Protein 1UJ8 (pdb70)

GO terms:
  GO:0005506 iron ion binding (F, IDA)
  GO:0008198 ferrous iron binding (F, IDA)
  GO:0004857 enzyme inhibitor activity (F, IDA)
  GO:0005829 cytosol (C, IDA)
  GO:0016226 iron-sulfur cluster assembly (P, IGI)
  GO:0005515 protein binding (F, IPI)

Structure (mmCIF, N/CA/C/O backbone):
data_1UJ8
#
_entry.id   1UJ8
#
_cell.length_a   76.63
_cell.length_b   27.25
_cell.length_c   39.68
_cell.angle_alpha   90.00
_cell.angle_beta   111.0
_cell.angle_gamma   90.00
#
_symmetry.space_group_name_H-M   'C 1 2 1'
#
loop_
_entity.id
_entity.type
_entity.pdbx_description
1 polymer 'Hypothetical protein yfhJ'
2 water water
#
loop_
_atom_site.group_PDB
_atom_site.id
_atom_site.type_symbol
_atom_site.label_atom_id
_atom_site.label_alt_id
_atom_site.label_comp_id
_atom_site.label_asym_id
_atom_site.label_entity_id
_atom_site.label_seq_id
_atom_site.pdbx_PDB_ins_code
_atom_site.Cartn_x
_atom_site.Cartn_y
_atom_site.Cartn_z
_atom_site.occupancy
_atom_site.B_iso_or_equiv
_atom_site.auth_seq_id
_atom_site.auth_comp_id
_atom_site.auth_asym_id
_atom_site.auth_atom_id
_atom_site.pdbx_PDB_model_num
ATOM 1 N N . SER A 1 4 ? 24.306 22.885 -14.420 1.00 29.26 4 SER A N 1
ATOM 2 C CA . SER A 1 4 ? 25.029 21.606 -14.675 1.00 28.66 4 SER A CA 1
ATOM 3 C C . SER A 1 4 ? 24.356 20.846 -15.809 1.00 27.14 4 SER A C 1
ATOM 4 O O . SER A 1 4 ? 23.280 20.274 -15.637 1.00 26.54 4 SER A O 1
ATOM 7 N N . HIS A 1 5 ? 24.998 20.839 -16.970 1.00 26.11 5 HIS A N 1
ATOM 8 C CA . HIS A 1 5 ? 24.447 20.159 -18.133 1.00 23.87 5 HIS A CA 1
ATOM 9 C C . HIS A 1 5 ? 25.348 19.006 -18.550 1.00 24.31 5 HIS A C 1
ATOM 10 O O . HIS A 1 5 ? 26.444 18.843 -18.017 1.00 21.42 5 HIS A O 1
ATOM 17 N N . HIS A 1 6 ? 24.886 18.199 -19.499 1.00 22.03 6 HIS A N 1
ATOM 18 C CA . HIS A 1 6 ? 25.668 17.055 -19.941 1.00 22.97 6 HIS A CA 1
ATOM 19 C C . HIS A 1 6 ? 26.918 17.421 -20.717 1.00 26.94 6 HIS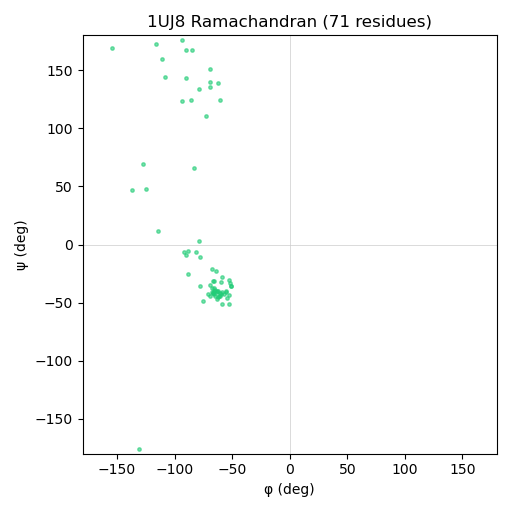 A C 1
ATOM 20 O O . HIS A 1 6 ? 26.919 18.341 -21.536 1.00 25.27 6 HIS A O 1
ATOM 27 N N . HIS A 1 7 ? 27.986 16.685 -20.443 1.00 28.86 7 HIS A N 1
ATOM 28 C CA . HIS A 1 7 ? 29.251 16.884 -21.121 1.00 32.23 7 HIS A CA 1
ATOM 29 C C . HIS A 1 7 ? 29.272 15.914 -22.292 1.00 33.35 7 HIS A C 1
ATOM 30 O O . HIS A 1 7 ? 28.347 15.117 -22.457 1.00 33.65 7 HIS A O 1
ATOM 37 N N . HIS A 1 8 ? 30.319 15.979 -23.104 1.00 34.26 8 HIS A N 1
ATOM 38 C CA . HIS A 1 8 ? 30.421 15.108 -24.265 1.00 35.07 8 HIS A CA 1
ATOM 39 C C . HIS A 1 8 ? 31.708 14.302 -24.276 1.00 36.18 8 HIS A C 1
ATOM 40 O O . HIS A 1 8 ? 32.402 14.237 -25.293 1.00 37.04 8 HIS A O 1
ATOM 47 N N . HIS A 1 9 ? 32.027 13.688 -23.141 1.00 35.71 9 HIS A N 1
ATOM 48 C CA . HIS A 1 9 ? 33.230 12.874 -23.039 1.00 36.76 9 HIS A CA 1
ATOM 49 C C . HIS A 1 9 ? 33.033 11.622 -23.878 1.00 36.79 9 HIS A C 1
ATOM 50 O O . HIS A 1 9 ? 31.904 11.161 -24.059 1.00 37.44 9 HIS A O 1
ATOM 57 N N . HIS A 1 10 ? 34.127 11.076 -24.397 1.00 37.37 10 HIS A N 1
ATOM 58 C CA . HIS A 1 10 ? 34.052 9.860 -25.194 1.00 37.48 10 HIS A CA 1
ATOM 59 C C . HIS A 1 10 ? 34.163 8.662 -24.263 1.00 35.74 10 HIS A C 1
ATOM 60 O O . HIS A 1 10 ? 33.676 7.573 -24.570 1.00 34.12 10 HIS A O 1
ATOM 67 N N . GLY A 1 11 ? 34.804 8.878 -23.118 1.00 32.64 11 GLY A N 1
ATOM 68 C CA . GLY A 1 11 ? 34.969 7.814 -22.146 1.00 29.21 11 GLY A CA 1
ATOM 69 C C . GLY A 1 11 ? 33.828 7.771 -21.148 1.00 26.28 11 GLY A C 1
ATOM 70 O O . GLY A 1 11 ? 33.023 8.697 -21.073 1.00 27.73 11 GLY A O 1
ATOM 71 N N . SER A 1 12 ? 33.757 6.689 -20.380 1.00 24.92 12 SER A N 1
ATOM 72 C CA . SER A 1 12 ? 32.706 6.523 -19.382 1.00 24.95 12 SER A CA 1
ATOM 73 C C . SER A 1 12 ? 33.134 7.092 -18.034 1.00 24.97 12 SER A C 1
ATOM 74 O O . SER A 1 12 ? 32.325 7.199 -17.111 1.00 24.15 12 SER A O 1
ATOM 77 N N . GLY A 1 13 ? 34.410 7.454 -17.931 1.00 24.81 13 GLY A N 1
ATOM 78 C CA . GLY A 1 13 ? 34.932 7.998 -16.690 1.00 23.63 13 GLY A CA 1
ATOM 79 C C . GLY A 1 13 ? 34.410 9.380 -16.359 1.00 22.36 13 GLY A C 1
ATOM 80 O O . GLY A 1 13 ? 34.356 10.259 -17.216 1.00 24.99 13 GLY A O 1
ATOM 81 N N . LEU A 1 14 ? 34.030 9.573 -15.102 1.00 19.75 14 LEU A N 1
ATOM 82 C CA . LEU A 1 14 ? 33.510 10.855 -14.650 1.00 19.55 14 LEU A CA 1
ATOM 83 C C . LEU A 1 14 ? 34.489 11.604 -13.754 1.00 18.18 14 LEU A C 1
ATOM 84 O O . LEU A 1 14 ? 35.213 10.996 -12.970 1.00 19.28 14 LEU A O 1
ATOM 89 N N . LYS A 1 15 ? 34.501 12.928 -13.883 1.00 15.00 15 LYS A N 1
ATOM 90 C CA . LYS A 1 15 ? 35.359 13.786 -13.076 1.00 15.08 15 LYS A CA 1
ATOM 91 C C . LYS A 1 15 ? 34.465 14.585 -12.130 1.00 14.35 15 LYS A C 1
ATOM 92 O O . LYS A 1 15 ? 33.267 14.726 -12.375 1.00 13.85 15 LYS A O 1
ATOM 98 N N . TRP A 1 16 ? 35.043 15.110 -11.052 1.00 13.18 16 TRP A N 1
ATOM 99 C CA . TRP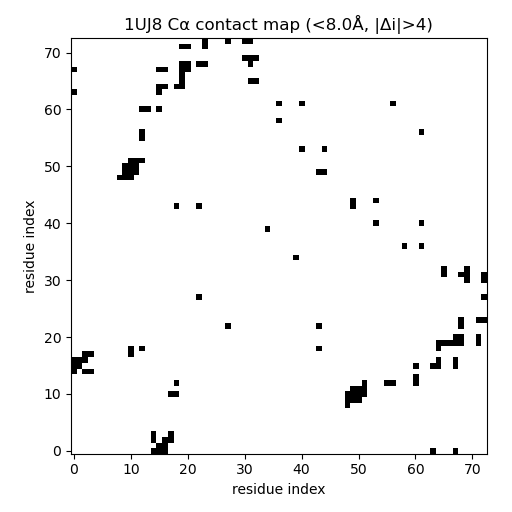 A 1 16 ? 34.270 15.880 -10.082 1.00 11.41 16 TRP A CA 1
ATOM 100 C C . TRP A 1 16 ? 33.462 17.006 -10.717 1.00 13.47 16 TRP A C 1
ATOM 101 O O . TRP A 1 16 ? 32.398 17.377 -10.218 1.00 14.76 16 TRP A O 1
ATOM 112 N N . THR A 1 17 ? 33.973 17.555 -11.813 1.00 14.49 17 THR A N 1
ATOM 113 C CA . THR A 1 17 ? 33.299 18.652 -12.491 1.00 16.58 17 THR A CA 1
ATOM 114 C C . THR A 1 17 ? 32.106 18.246 -13.357 1.00 15.67 17 THR A C 1
ATOM 115 O O . THR A 1 17 ? 31.359 19.110 -13.817 1.00 17.10 17 THR A O 1
ATOM 119 N N . ASP A 1 18 ? 31.929 16.945 -13.581 1.00 15.36 18 ASP A N 1
ATOM 120 C CA . ASP A 1 18 ? 30.803 16.450 -14.376 1.00 14.78 18 ASP A CA 1
ATOM 121 C C . ASP A 1 18 ? 29.585 16.347 -13.457 1.00 13.22 18 ASP A C 1
ATOM 122 O O . ASP A 1 18 ? 29.077 15.258 -13.186 1.00 11.87 18 ASP A O 1
ATOM 127 N N . SER A 1 19 ? 29.119 17.498 -12.988 1.00 12.25 19 SER A N 1
ATOM 128 C CA . SER A 1 19 ? 27.989 17.580 -12.066 1.00 13.66 19 SER A CA 1
ATOM 129 C C . SER A 1 19 ? 26.721 16.860 -12.508 1.00 16.45 19 SER A C 1
ATOM 130 O O . SER A 1 19 ? 26.145 16.085 -11.746 1.00 13.98 19 SER A O 1
ATOM 133 N N . ARG A 1 20 ? 26.277 17.124 -13.732 1.00 14.28 20 ARG A N 1
ATOM 134 C CA . ARG A 1 20 ? 25.066 16.496 -14.237 1.00 13.23 20 ARG A CA 1
ATOM 135 C C . ARG A 1 20 ? 25.165 14.975 -14.250 1.00 11.52 20 ARG A C 1
ATOM 136 O O . ARG A 1 20 ? 24.281 14.291 -13.740 1.00 12.14 20 ARG A O 1
ATOM 144 N N . GLU A 1 21 ? 26.243 14.456 -14.831 1.00 11.10 21 GLU A N 1
ATOM 145 C CA . GLU A 1 21 ? 26.452 13.014 -14.923 1.00 12.87 21 GLU A CA 1
ATOM 146 C C . GLU A 1 21 ? 26.517 12.323 -13.561 1.00 12.00 21 GLU A C 1
ATOM 147 O O . GLU A 1 21 ? 25.951 11.244 -13.375 1.00 12.03 21 GLU A O 1
ATOM 153 N N . ILE A 1 22 ? 27.215 12.931 -12.609 1.00 10.89 22 ILE A N 1
ATOM 154 C CA . ILE A 1 22 ? 27.327 12.316 -11.290 1.00 8.80 22 ILE A CA 1
ATOM 155 C C . ILE A 1 22 ? 25.983 12.344 -10.579 1.00 9.17 22 ILE A C 1
ATOM 156 O O . ILE A 1 22 ? 25.568 11.348 -9.989 1.00 11.86 22 ILE A O 1
ATOM 161 N N . GLY A 1 23 ? 25.303 13.483 -10.651 1.00 10.10 23 GLY A N 1
ATOM 162 C CA . GLY A 1 23 ? 23.998 13.617 -10.023 1.00 12.29 23 GLY A CA 1
ATOM 163 C C . GLY A 1 23 ? 23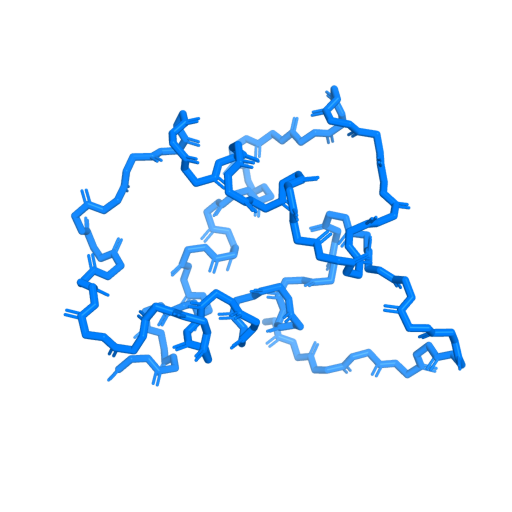.008 12.618 -10.592 1.00 13.50 23 GLY A C 1
ATOM 164 O O . GLY A 1 23 ? 22.230 12.015 -9.849 1.00 11.90 23 GLY A O 1
ATOM 165 N N . GLU A 1 24 ? 23.031 12.440 -11.912 1.00 15.16 24 GLU A N 1
ATOM 166 C CA . GLU A 1 24 ? 22.131 11.490 -12.566 1.00 15.68 24 GLU A CA 1
ATOM 167 C C . GLU A 1 24 ? 22.449 10.069 -12.114 1.00 14.99 24 GLU A C 1
ATOM 168 O O . GLU A 1 24 ? 21.545 9.259 -11.903 1.00 15.75 24 GLU A O 1
ATOM 174 N N . ALA A 1 25 ? 23.740 9.778 -11.975 1.00 13.35 25 ALA A N 1
ATOM 175 C CA . ALA A 1 25 ? 24.208 8.465 -11.550 1.00 13.60 25 ALA A CA 1
ATOM 176 C C . ALA A 1 25 ? 23.713 8.145 -10.149 1.00 13.12 25 ALA A C 1
ATOM 177 O O . ALA A 1 25 ? 23.256 7.036 -9.883 1.00 13.21 25 ALA A O 1
ATOM 179 N N . LEU A 1 26 ? 23.819 9.118 -9.249 1.00 12.17 26 LEU A N 1
ATOM 180 C CA . LEU A 1 26 ? 23.371 8.924 -7.875 1.00 10.63 26 LEU A CA 1
ATOM 181 C C . LEU A 1 26 ? 21.863 8.682 -7.840 1.00 10.86 26 LEU A C 1
ATOM 182 O O . LEU A 1 26 ? 21.378 7.821 -7.108 1.00 12.67 26 LEU A O 1
ATOM 187 N N . TYR A 1 27 ? 21.126 9.434 -8.649 1.00 9.22 27 TYR A N 1
ATOM 188 C CA . TYR A 1 27 ? 19.677 9.294 -8.704 1.00 10.10 27 TYR A CA 1
ATOM 189 C C . TYR A 1 27 ? 19.282 7.937 -9.265 1.00 13.74 27 TYR A C 1
ATOM 190 O O . TYR A 1 27 ? 18.345 7.300 -8.786 1.00 14.93 27 TYR A O 1
ATOM 199 N N . ASP A 1 28 ? 20.005 7.496 -10.284 1.00 15.25 28 ASP A N 1
ATOM 200 C CA . ASP A 1 28 ? 19.716 6.215 -10.908 1.00 15.08 28 ASP A CA 1
ATOM 201 C C . ASP A 1 28 ? 20.024 5.062 -9.950 1.00 16.21 28 ASP A C 1
ATOM 202 O O . ASP A 1 28 ? 19.291 4.075 -9.897 1.00 18.25 28 ASP A O 1
ATOM 207 N N . ALA A 1 29 ? 21.094 5.203 -9.173 1.00 13.40 29 ALA A N 1
ATOM 208 C CA . ALA A 1 29 ? 21.505 4.170 -8.228 1.00 12.92 29 ALA A CA 1
ATOM 209 C C . ALA A 1 29 ? 20.682 4.120 -6.939 1.00 14.03 29 ALA A C 1
ATOM 210 O O . ALA A 1 29 ? 20.436 3.045 -6.389 1.00 14.04 29 ALA A O 1
ATOM 212 N N . TYR A 1 30 ? 20.267 5.287 -6.460 1.00 10.76 30 TYR A N 1
ATOM 213 C CA . TYR A 1 30 ? 19.518 5.403 -5.206 1.00 9.80 30 TYR A CA 1
ATOM 214 C C . TYR A 1 30 ? 18.248 6.196 -5.486 1.00 11.07 30 TYR A C 1
ATOM 215 O O . TYR A 1 30 ? 18.084 7.313 -5.000 1.00 9.02 30 TYR A O 1
ATOM 224 N N . PRO A 1 31 ? 17.314 5.602 -6.245 1.00 12.88 31 PRO A N 1
ATOM 225 C CA . PRO A 1 31 ? 16.034 6.185 -6.658 1.00 13.77 31 PRO A CA 1
ATOM 226 C C . PRO A 1 31 ? 15.072 6.803 -5.650 1.00 10.95 31 PRO A C 1
ATOM 227 O O . PRO A 1 31 ? 14.380 7.768 -5.983 1.00 11.26 31 PRO A O 1
ATOM 231 N N . ASP A 1 32 ? 15.017 6.280 -4.430 1.00 9.16 32 ASP A N 1
ATOM 232 C CA . ASP A 1 32 ? 14.081 6.828 -3.458 1.00 10.69 32 ASP A CA 1
ATOM 233 C C . ASP A 1 32 ? 14.687 7.508 -2.240 1.00 9.47 32 ASP A C 1
ATOM 234 O O . ASP A 1 32 ? 13.982 7.830 -1.282 1.00 12.19 32 ASP A O 1
ATOM 239 N N . LEU A 1 33 ? 15.990 7.740 -2.291 1.00 9.51 33 LEU A N 1
ATOM 240 C CA . LEU A 1 33 ? 16.690 8.420 -1.208 1.00 9.40 33 LEU A CA 1
ATOM 241 C C . LEU A 1 33 ? 16.550 9.921 -1.465 1.00 10.71 33 LEU A C 1
ATOM 242 O O . LEU A 1 33 ? 16.921 10.395 -2.533 1.00 12.44 33 LEU A O 1
ATOM 247 N N . ASP A 1 34 ? 16.023 10.664 -0.493 1.00 9.07 34 ASP A N 1
ATOM 248 C CA . ASP A 1 34 ? 15.840 12.109 -0.654 1.00 11.90 34 ASP A CA 1
ATOM 249 C C . ASP A 1 34 ? 17.186 12.832 -0.584 1.00 10.25 34 ASP A C 1
ATOM 250 O O . ASP A 1 34 ? 17.805 12.902 0.473 1.00 12.06 34 ASP A O 1
ATOM 255 N N . PRO A 1 35 ? 17.648 13.380 -1.717 1.00 10.69 35 PRO A N 1
ATOM 256 C CA . PRO A 1 35 ? 18.924 14.097 -1.805 1.00 11.50 35 PRO A CA 1
ATOM 257 C C . PRO A 1 35 ? 19.082 15.178 -0.754 1.00 7.85 35 PRO A C 1
ATOM 258 O O . PRO A 1 35 ? 20.185 15.403 -0.259 1.00 11.47 35 PRO A O 1
ATOM 262 N N . LYS A 1 36 ? 17.984 15.851 -0.419 1.00 10.12 36 LYS A N 1
ATOM 263 C CA . LYS A 1 36 ? 18.039 16.931 0.567 1.00 10.51 36 LYS A CA 1
ATOM 264 C C . LYS A 1 36 ? 18.562 16.491 1.926 1.00 10.79 36 LYS A C 1
ATOM 265 O O . LYS A 1 36 ? 19.129 17.295 2.662 1.00 11.05 36 LYS A O 1
ATOM 271 N N . THR A 1 37 ? 18.365 15.223 2.266 1.00 10.99 37 THR A N 1
ATOM 272 C CA . THR A 1 37 ? 18.807 14.707 3.557 1.00 7.86 37 THR A CA 1
ATOM 273 C C . THR A 1 37 ? 20.234 14.184 3.549 1.00 8.93 37 THR A C 1
ATOM 274 O O . THR A 1 37 ? 20.765 13.812 4.598 1.00 12.92 37 THR A O 1
ATOM 278 N N . VAL A 1 38 ? 20.859 14.152 2.378 1.00 7.30 38 VAL A N 1
ATOM 279 C CA . VAL A 1 38 ? 22.217 13.617 2.270 1.00 10.17 38 VAL A CA 1
ATOM 280 C C . VAL A 1 38 ? 23.332 14.553 2.720 1.00 11.11 38 VAL A C 1
ATOM 281 O O . VAL A 1 38 ? 23.357 15.730 2.364 1.00 14.52 38 VAL A O 1
ATOM 285 N N . ARG A 1 39 ? 24.255 14.016 3.515 1.00 9.71 39 ARG A N 1
ATOM 286 C CA . ARG A 1 39 ? 25.397 14.786 4.001 1.00 11.01 39 ARG A CA 1
ATOM 287 C C . ARG A 1 39 ? 26.559 14.650 3.026 1.00 9.96 39 ARG A C 1
ATOM 288 O O . ARG A 1 39 ? 26.771 13.583 2.448 1.00 12.12 39 ARG A O 1
ATOM 296 N N . PHE A 1 40 ? 27.316 15.731 2.851 1.00 9.51 40 PHE A N 1
ATOM 297 C CA . PHE A 1 40 ? 28.466 15.731 1.955 1.00 9.65 40 PHE A CA 1
ATOM 298 C C . PHE A 1 40 ? 29.454 14.617 2.294 1.00 10.87 40 PHE A C 1
ATOM 299 O O . PHE A 1 40 ? 30.020 13.990 1.398 1.00 10.16 40 PHE A O 1
ATOM 307 N N . THR A 1 41 ? 29.670 14.376 3.584 1.00 10.37 41 THR A N 1
ATOM 308 C CA . THR A 1 41 ? 30.618 13.342 3.984 1.00 11.11 41 THR A CA 1
ATOM 309 C C . THR A 1 41 ? 30.255 11.989 3.395 1.00 10.11 41 THR A C 1
ATOM 310 O O . THR A 1 41 ? 31.131 11.269 2.917 1.00 10.53 41 THR A O 1
ATOM 314 N N . ASP A 1 42 ? 28.966 11.655 3.416 1.00 8.66 42 ASP A N 1
ATOM 315 C CA . ASP A 1 42 ? 28.498 10.389 2.864 1.00 10.20 42 ASP A CA 1
ATOM 316 C C . ASP A 1 42 ? 28.472 10.421 1.340 1.00 10.92 42 ASP A C 1
ATOM 317 O O . ASP A 1 42 ? 28.981 9.513 0.683 1.00 12.12 42 ASP A O 1
ATOM 322 N N . MET A 1 43 ? 27.884 11.469 0.773 1.00 9.41 43 MET A N 1
ATOM 323 C CA . MET A 1 43 ? 27.803 11.569 -0.676 1.00 8.37 43 MET A CA 1
ATOM 324 C C . MET A 1 43 ? 29.181 11.466 -1.320 1.00 8.97 43 MET A C 1
ATOM 325 O O . MET A 1 43 ? 29.342 10.818 -2.348 1.00 7.82 43 MET A O 1
ATOM 330 N N . HIS A 1 44 ? 30.179 12.105 -0.716 1.00 7.17 44 HIS A N 1
ATOM 331 C CA . HIS A 1 44 ? 31.538 12.046 -1.242 1.00 9.65 44 HIS A CA 1
ATOM 332 C C . HIS A 1 44 ? 31.981 10.597 -1.410 1.00 9.14 44 HIS A C 1
ATOM 333 O O . HIS A 1 44 ? 32.541 10.221 -2.443 1.00 9.12 44 HIS A O 1
ATOM 340 N N . GLN A 1 45 ? 31.728 9.788 -0.385 1.00 8.94 45 GLN A N 1
ATOM 341 C CA . GLN A 1 45 ? 32.109 8.382 -0.417 1.00 12.11 45 GLN A CA 1
ATOM 342 C C . GLN A 1 45 ? 31.324 7.611 -1.467 1.00 12.43 45 GLN A C 1
ATOM 343 O O . GLN A 1 45 ? 31.882 6.772 -2.175 1.00 11.62 45 GLN A O 1
ATOM 349 N N . TRP A 1 46 ? 30.030 7.892 -1.571 1.00 11.70 46 TRP A N 1
ATOM 350 C CA . TRP A 1 46 ? 29.206 7.201 -2.557 1.00 10.83 46 TRP A CA 1
ATOM 351 C C . TRP A 1 46 ? 29.675 7.513 -3.971 1.00 10.13 46 TRP A C 1
ATOM 352 O O . TRP A 1 46 ? 29.702 6.635 -4.828 1.0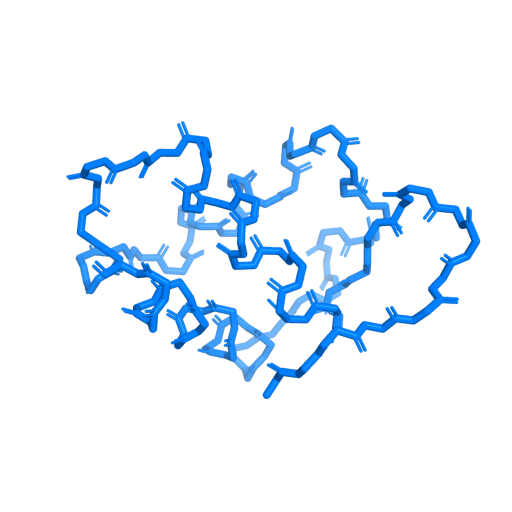0 9.76 46 TRP A O 1
ATOM 363 N N . ILE A 1 47 ? 30.043 8.765 -4.217 1.00 9.24 47 ILE A N 1
ATOM 364 C CA . ILE A 1 47 ? 30.518 9.159 -5.534 1.00 9.26 47 ILE A CA 1
ATOM 365 C C . ILE A 1 47 ? 31.847 8.474 -5.856 1.00 10.93 47 ILE A C 1
ATOM 366 O O . ILE A 1 47 ? 32.053 8.001 -6.971 1.00 10.27 47 ILE A O 1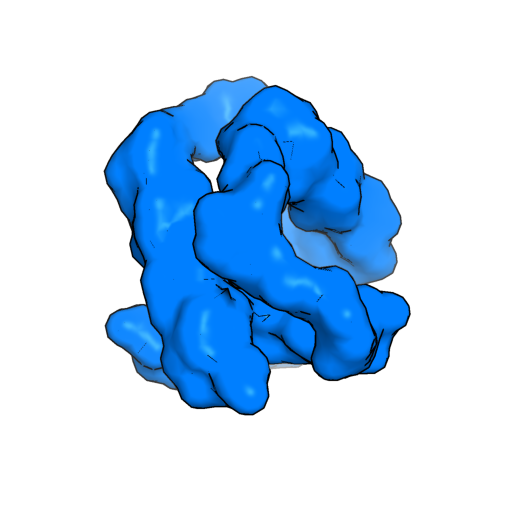
ATOM 371 N N . CYS A 1 48 ? 32.750 8.421 -4.881 1.00 10.36 48 CYS A N 1
ATOM 372 C CA . CYS A 1 48 ? 34.046 7.792 -5.105 1.00 13.08 48 CYS A CA 1
ATOM 373 C C . CYS A 1 48 ? 33.918 6.303 -5.398 1.00 15.31 48 CYS A C 1
ATOM 374 O O . CYS A 1 48 ? 34.810 5.714 -6.006 1.00 15.79 48 CYS A O 1
ATOM 377 N N . ASP A 1 49 ? 32.812 5.700 -4.970 1.00 13.25 49 ASP A N 1
ATOM 378 C CA . ASP A 1 49 ? 32.590 4.275 -5.198 1.00 14.32 49 ASP A CA 1
ATOM 379 C C . ASP A 1 49 ? 31.834 3.985 -6.483 1.00 14.35 49 ASP A C 1
ATOM 380 O O . ASP A 1 49 ? 31.660 2.826 -6.853 1.00 17.86 49 ASP A O 1
ATOM 385 N N . LEU A 1 50 ? 31.369 5.029 -7.160 1.00 12.33 50 LEU A N 1
ATOM 386 C CA . LEU A 1 50 ? 30.653 4.830 -8.412 1.00 14.78 50 LEU A CA 1
ATOM 387 C C . LEU A 1 50 ? 31.588 4.166 -9.418 1.00 14.82 50 LEU A C 1
ATOM 388 O O . LEU A 1 50 ? 32.766 4.506 -9.503 1.00 16.64 50 LEU A O 1
ATOM 393 N N . GLU A 1 51 ? 31.056 3.214 -10.175 1.00 19.75 51 GLU A N 1
ATOM 394 C CA . GLU A 1 51 ? 31.849 2.512 -11.173 1.00 21.55 51 GLU A CA 1
ATOM 395 C C . GLU A 1 51 ? 32.554 3.475 -12.124 1.00 22.00 51 GLU A C 1
ATOM 396 O O . GLU A 1 51 ? 33.733 3.300 -12.430 1.00 23.35 51 GLU A O 1
ATOM 402 N N . ASP A 1 52 ? 31.834 4.497 -12.581 1.00 21.92 52 ASP A N 1
ATOM 403 C CA . ASP A 1 52 ? 32.404 5.467 -13.512 1.00 20.33 52 ASP A CA 1
ATOM 404 C C . ASP A 1 52 ? 33.254 6.572 -12.907 1.00 19.69 52 ASP A C 1
ATOM 405 O O . ASP A 1 52 ? 33.851 7.353 -13.642 1.00 20.30 52 ASP A O 1
ATOM 410 N N . PHE A 1 53 ? 33.310 6.658 -11.583 1.00 19.20 53 PHE A N 1
ATOM 411 C CA . PHE A 1 53 ? 34.119 7.701 -10.961 1.00 19.63 53 PHE A CA 1
ATOM 412 C C . PHE A 1 53 ? 35.565 7.514 -11.392 1.00 19.26 53 PHE A C 1
ATOM 413 O O . PHE A 1 53 ? 36.138 6.443 -11.203 1.00 22.17 53 PHE A O 1
ATOM 421 N N . ASP A 1 54 ? 36.157 8.554 -11.966 1.00 20.27 54 ASP A N 1
ATOM 422 C CA . ASP A 1 54 ? 37.538 8.472 -12.423 1.00 20.63 54 ASP A CA 1
ATOM 423 C C . ASP A 1 54 ? 38.332 9.719 -12.065 1.00 20.22 54 ASP A C 1
ATOM 424 O O . ASP A 1 54 ? 39.038 10.282 -12.899 1.00 22.96 54 ASP A O 1
ATOM 429 N N . ASP A 1 55 ? 38.207 10.158 -10.820 1.00 17.06 55 ASP A N 1
ATOM 430 C CA . ASP A 1 55 ? 38.934 11.337 -10.379 1.00 15.93 55 ASP A CA 1
ATOM 431 C C . ASP A 1 55 ? 39.635 11.010 -9.070 1.00 15.92 55 ASP A C 1
ATOM 432 O O . ASP A 1 55 ? 39.595 9.871 -8.598 1.00 14.97 55 ASP A O 1
ATOM 437 N N . ASP A 1 56 ? 40.284 12.012 -8.490 1.00 14.33 56 ASP A N 1
ATOM 438 C CA . ASP A 1 56 ? 40.989 11.838 -7.225 1.00 15.10 56 ASP A CA 1
ATOM 439 C C . ASP A 1 56 ? 40.056 12.237 -6.094 1.00 11.92 56 ASP A C 1
ATOM 440 O O . ASP A 1 56 ? 39.538 13.349 -6.080 1.00 13.05 56 ASP A O 1
ATOM 445 N N . PRO A 1 57 ? 39.818 11.327 -5.136 1.00 12.36 57 PRO A N 1
ATOM 446 C CA . PRO A 1 57 ? 38.936 11.614 -4.002 1.00 12.77 57 PRO A CA 1
ATOM 447 C C . PRO A 1 57 ? 39.287 12.913 -3.278 1.00 12.65 57 PRO A C 1
ATOM 448 O O . PRO A 1 57 ? 38.408 13.628 -2.800 1.00 11.95 57 PRO A O 1
ATOM 452 N N . GLN A 1 58 ? 40.579 13.209 -3.200 1.00 11.85 58 GLN A N 1
ATOM 453 C CA . GLN A 1 58 ? 41.062 14.411 -2.525 1.00 11.10 58 GLN A CA 1
ATOM 454 C C . GLN A 1 58 ? 40.673 15.702 -3.230 1.00 12.29 58 GLN A C 1
ATOM 455 O O . GLN A 1 58 ? 40.648 16.771 -2.614 1.00 14.03 58 GLN A O 1
ATOM 461 N N . ALA A 1 59 ? 40.350 15.603 -4.514 1.00 10.33 59 ALA A N 1
ATOM 462 C CA . ALA A 1 59 ? 40.051 16.785 -5.317 1.00 12.37 59 ALA A CA 1
ATOM 463 C C . ALA A 1 59 ? 38.685 17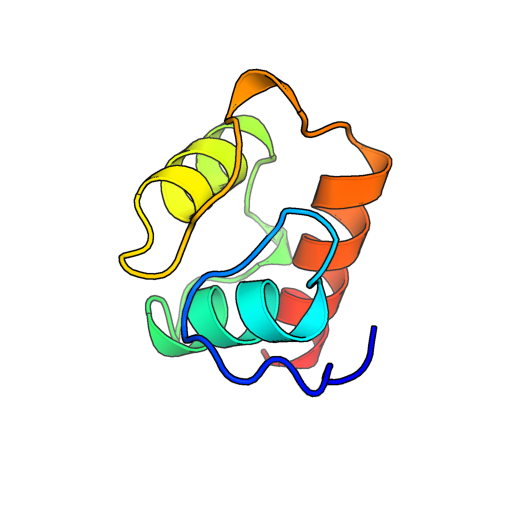.447 -5.216 1.00 15.09 59 ALA A C 1
ATOM 464 O O . ALA A 1 59 ? 38.423 18.412 -5.932 1.00 15.30 59 ALA A O 1
ATOM 466 N N . SER A 1 60 ? 37.808 16.957 -4.350 1.00 14.04 60 SER A N 1
ATOM 467 C CA . SER A 1 60 ? 36.500 17.585 -4.231 1.00 14.83 60 SER A CA 1
ATOM 468 C C . SER A 1 60 ? 36.568 18.772 -3.276 1.00 17.47 60 SER A C 1
ATOM 469 O O . SER A 1 60 ? 37.557 18.956 -2.571 1.00 16.32 60 SER A O 1
ATOM 472 N N . ASN A 1 61 ? 35.520 19.588 -3.285 1.00 15.58 61 ASN A N 1
ATOM 473 C CA . ASN A 1 61 ? 35.395 20.729 -2.387 1.00 15.06 61 ASN A CA 1
ATOM 474 C C . ASN A 1 61 ? 33.894 20.969 -2.250 1.00 16.83 61 ASN A C 1
ATOM 475 O O . ASN A 1 61 ? 33.113 20.370 -2.983 1.00 14.46 61 ASN A O 1
ATOM 480 N N . GLU A 1 62 ? 33.482 21.812 -1.311 1.00 16.89 62 GLU A N 1
ATOM 481 C CA . GLU A 1 62 ? 32.057 22.049 -1.096 1.00 17.66 62 GLU A CA 1
ATOM 482 C C . GLU A 1 62 ? 31.288 22.606 -2.285 1.00 16.89 62 GLU A C 1
ATOM 483 O O . GLU A 1 62 ? 30.106 22.304 -2.458 1.00 15.39 62 GLU A O 1
ATOM 489 N N . LYS A 1 63 ? 31.943 23.417 -3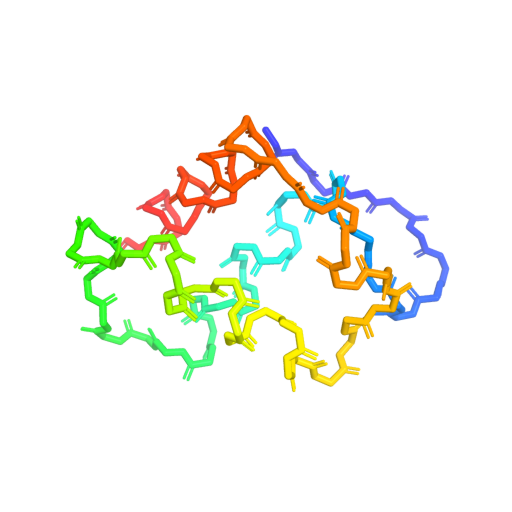.106 1.00 14.11 63 LYS A N 1
ATOM 490 C CA . LYS A 1 63 ? 31.276 23.985 -4.272 1.00 13.09 63 LYS A CA 1
ATOM 491 C C . LYS A 1 63 ? 30.966 22.862 -5.254 1.00 13.96 63 LYS A C 1
ATOM 492 O O . LYS A 1 63 ? 29.893 22.819 -5.856 1.00 16.87 63 LYS A O 1
ATOM 498 N N . ILE A 1 64 ? 31.924 21.953 -5.404 1.00 12.32 64 ILE A N 1
ATOM 499 C CA . ILE A 1 64 ? 31.786 20.806 -6.291 1.00 10.70 64 ILE A CA 1
ATOM 500 C C . ILE A 1 64 ? 30.649 19.900 -5.808 1.00 10.61 64 ILE A C 1
ATOM 501 O O . ILE A 1 64 ? 29.793 19.479 -6.595 1.00 10.21 64 ILE A O 1
ATOM 506 N N . LEU A 1 65 ? 30.631 19.612 -4.510 1.00 11.66 65 LEU A N 1
ATOM 507 C CA . LEU A 1 65 ? 29.596 18.748 -3.958 1.00 8.37 65 LEU A CA 1
ATOM 508 C C . LEU A 1 65 ? 28.212 19.392 -3.959 1.00 10.62 65 LEU A C 1
ATOM 509 O O . LEU A 1 65 ? 27.217 18.707 -4.162 1.00 10.26 65 LEU A O 1
ATOM 514 N N . GLU A 1 66 ? 28.138 20.702 -3.738 1.00 9.46 66 GLU A N 1
ATOM 515 C CA . GLU A 1 66 ? 26.839 21.371 -3.739 1.00 10.49 66 GLU A CA 1
ATOM 516 C C . GLU A 1 66 ? 26.244 21.317 -5.145 1.00 9.96 66 GLU A C 1
ATOM 517 O O . GLU A 1 66 ? 25.040 21.133 -5.307 1.00 11.77 66 GLU A O 1
ATOM 523 N N . ALA A 1 67 ? 27.091 21.460 -6.161 1.00 10.42 67 ALA A N 1
ATOM 524 C CA . ALA A 1 67 ? 26.618 21.413 -7.545 1.00 11.34 67 ALA A CA 1
ATOM 525 C C . ALA A 1 67 ? 25.991 20.053 -7.833 1.00 12.43 67 ALA A C 1
ATOM 526 O O . ALA A 1 67 ? 24.928 19.961 -8.445 1.00 11.61 67 ALA A O 1
ATOM 528 N N . ILE A 1 68 ? 26.662 18.998 -7.386 1.00 9.99 68 ILE A N 1
ATOM 529 C CA . ILE A 1 68 ? 26.184 17.635 -7.584 1.00 10.53 68 ILE A CA 1
ATOM 530 C C . ILE A 1 68 ? 24.890 17.390 -6.803 1.00 12.16 68 ILE A C 1
ATOM 531 O O . ILE A 1 68 ? 23.952 16.764 -7.313 1.00 9.05 68 ILE A O 1
ATOM 536 N N . LEU A 1 69 ? 24.834 17.885 -5.568 1.00 9.48 69 LEU A N 1
ATOM 537 C CA . LEU A 1 69 ? 23.638 17.717 -4.750 1.00 10.19 69 LEU A CA 1
ATOM 538 C C . LEU A 1 69 ? 22.445 18.411 -5.411 1.00 9.19 69 LEU A C 1
ATOM 539 O O . LEU A 1 69 ? 21.332 17.888 -5.408 1.00 12.83 69 LEU A O 1
ATOM 544 N N . LEU A 1 70 ? 22.676 19.585 -5.989 1.00 12.34 70 LEU A N 1
ATOM 545 C CA . LEU A 1 70 ? 21.594 20.312 -6.646 1.00 9.84 70 LEU A CA 1
ATOM 546 C C . LEU A 1 70 ? 21.090 19.589 -7.895 1.00 11.79 70 LEU A C 1
ATOM 547 O O . LEU A 1 70 ? 19.909 19.673 -8.231 1.00 11.73 70 LEU A O 1
ATOM 552 N N . VAL A 1 71 ? 21.979 18.876 -8.582 1.00 11.15 71 VAL A N 1
ATOM 553 C CA . VAL A 1 71 ? 21.576 18.121 -9.766 1.00 12.21 71 VAL A CA 1
ATOM 554 C C . VAL A 1 71 ? 20.731 16.937 -9.307 1.00 12.94 71 VAL A C 1
ATOM 555 O O . VAL A 1 71 ? 19.701 16.620 -9.899 1.00 12.56 71 VAL A O 1
ATOM 559 N N . TRP A 1 72 ? 21.169 16.288 -8.237 1.00 12.49 72 TRP A N 1
ATOM 560 C CA . TRP A 1 72 ? 20.437 15.148 -7.705 1.00 9.34 72 TRP A CA 1
ATOM 561 C C . TRP A 1 72 ? 19.035 15.605 -7.301 1.00 11.31 72 TRP A C 1
ATOM 562 O O . TRP A 1 72 ? 18.045 14.934 -7.592 1.00 13.75 72 TRP A O 1
ATOM 573 N N . LEU A 1 73 ? 18.952 16.753 -6.634 1.00 11.59 73 LEU A N 1
ATOM 574 C CA . LEU A 1 73 ? 17.659 17.288 -6.206 1.00 15.42 73 LEU A CA 1
ATOM 575 C C . LEU A 1 73 ? 16.764 17.509 -7.429 1.00 18.36 73 LEU A C 1
ATOM 576 O O . LEU A 1 73 ? 15.568 17.215 -7.398 1.00 19.08 73 LEU A O 1
ATOM 581 N N . ASP A 1 74 ? 17.355 18.022 -8.504 1.00 18.90 74 ASP A N 1
ATOM 582 C CA . ASP A 1 74 ? 16.622 18.281 -9.742 1.00 19.09 74 ASP A CA 1
ATOM 583 C C . ASP A 1 74 ? 16.116 16.991 -10.376 1.00 19.44 74 ASP A C 1
ATOM 584 O O . ASP A 1 74 ? 14.973 16.917 -10.824 1.00 21.97 74 ASP A O 1
ATOM 589 N N . GLU A 1 75 ? 16.977 15.981 -10.425 1.00 18.75 75 GLU A N 1
ATOM 590 C CA . GLU A 1 75 ? 16.612 14.697 -11.009 1.00 18.12 75 GLU A CA 1
ATOM 591 C C . GLU A 1 75 ? 15.522 14.026 -10.180 1.00 21.45 75 GLU A C 1
ATOM 592 O O . GLU A 1 75 ? 14.686 13.293 -10.713 1.00 20.64 75 GLU A O 1
ATOM 598 N N . ALA A 1 76 ? 15.537 14.283 -8.875 1.00 19.75 76 ALA A N 1
ATOM 599 C CA . ALA A 1 76 ? 14.571 13.697 -7.948 1.00 25.31 76 ALA A CA 1
ATOM 600 C C . ALA A 1 76 ? 13.200 14.364 -7.994 1.00 28.47 76 ALA A C 1
ATOM 601 O O . ALA A 1 76 ? 12.194 13.624 -8.022 1.00 32.93 76 ALA A O 1
#

Organism: Escherichia coli (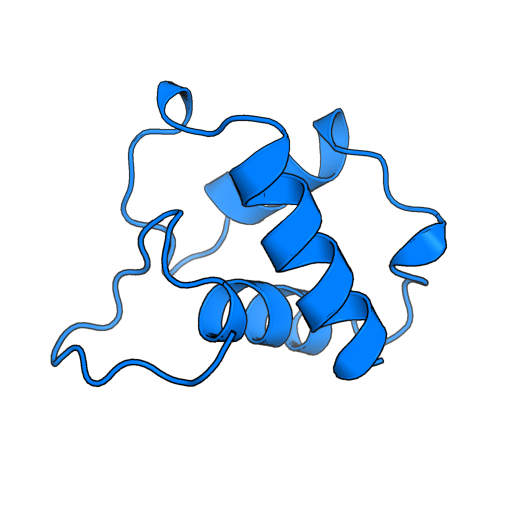strain K12) (NCBI:txid83333)

B-factor: mean 20.33, std 10.9, range [7.17, 59.05]

Nearest PDB structures (foldseek):
  1uj8-assembly1_A  TM=1.014E+00  e=5.263E-13  Escherichia coli
  2bzt-assembly1_A  TM=9.676E-01  e=1.189E-08  Escherichia coli K-12

Foldseek 3Di:
DDADDDPDLADELQRQLVLLVQCCVVVVPDQLVPDDLVVSLVVSCPDPRHDYDSVPDDVVSSVSNSVNNNVVD

CATH classification: 1.10.10.600

Sequence (73 aa):
SHHHHHHGSGLKWTDSREIGEALYDAYPDLDPKTVRFTDMHQWICDLEDFDDDPQASNEKILEAILLVWLDEA

InterPro domains:
  IPR007479 ISC system FeS cluster assembly, IscX [PF04384] (3-66)
  IPR007479 ISC system FeS cluster assembly, IscX [PIRSF039003] (3-66)
  IPR007479 ISC system FeS cluster assembly, IscX [PTHR37532] (1-66)
  IPR007479 ISC system FeS cluster assembly, IscX [TIGR03412] (4-66)
  IPR036762 IscX-like superfamily [G3DSA:1.10.10.600] (1-66)
  IPR036762 IscX-like superfamily [SSF140319] (3-64)

Solvent-accessible surface area: 4774 Å² total; per-residue (Å²): 62,151,105,80,169,98,198,52,84,28,17,90,3,99,2,12,34,31,0,0,51,30,0,75,123,55,80,85,144,73,54,2,134,96,16,161,52,101,44,0,36,102,72,0,30,119,29,174,55,28,81,38,92,70,159,43,27,65,129,167,32,12,73,31,0,23,97,4,0,70,103,51,71

Secondary structure (DSSP, 8-state):
------SSS-B-TT-HHHHHHHHHHHSTTS-GGG--HHHHHHHHHTSTTB-S-GGG--HHHHHHHHHHHHHH-

Radius of gyration: 11.02 Å; Cα contacts (8 Å, |Δi|>4): 72; chains: 1; bounding box: 27×22×29 Å